Protein AF-A0A7X5DEI5-F1 (afdb_monomer_lite)

Foldseek 3Di:
DVVCVPCVPVVVVVVVVVVVVVVVVVVCVVVDPVVVVADPVRNCPVVVVVCVVPVD

Structure (mmCIF, N/CA/C/O backbone):
data_AF-A0A7X5DEI5-F1
#
_entry.id   AF-A0A7X5DEI5-F1
#
loop_
_atom_site.group_PDB
_atom_site.id
_atom_site.type_symbol
_atom_site.label_atom_id
_atom_site.label_alt_id
_atom_site.label_comp_id
_atom_site.label_asym_id
_atom_site.label_entity_id
_atom_site.label_seq_id
_atom_site.pdbx_PDB_ins_code
_atom_site.Cartn_x
_atom_site.Cartn_y
_atom_site.Cartn_z
_atom_site.occupancy
_atom_site.B_iso_or_equiv
_atom_site.auth_seq_id
_atom_site.auth_comp_id
_atom_site.auth_asym_id
_atom_site.auth_atom_id
_atom_site.pdbx_PDB_model_num
ATOM 1 N N . MET A 1 1 ? -9.004 -1.791 23.621 1.00 62.09 1 MET A N 1
ATOM 2 C CA . MET A 1 1 ? -8.856 -0.598 22.758 1.00 62.09 1 MET A CA 1
ATOM 3 C C . MET A 1 1 ? -10.203 0.092 22.612 1.00 62.09 1 MET A C 1
ATOM 5 O O . MET A 1 1 ? -11.139 -0.527 22.123 1.00 62.09 1 MET A O 1
ATOM 9 N N . GLU A 1 2 ? -10.313 1.346 23.047 1.00 69.75 2 GLU A N 1
ATOM 10 C CA . GLU A 1 2 ? -11.545 2.151 22.939 1.00 69.75 2 GLU A CA 1
ATOM 11 C C . GLU A 1 2 ? -12.014 2.354 21.482 1.00 69.75 2 GLU A C 1
ATOM 13 O O 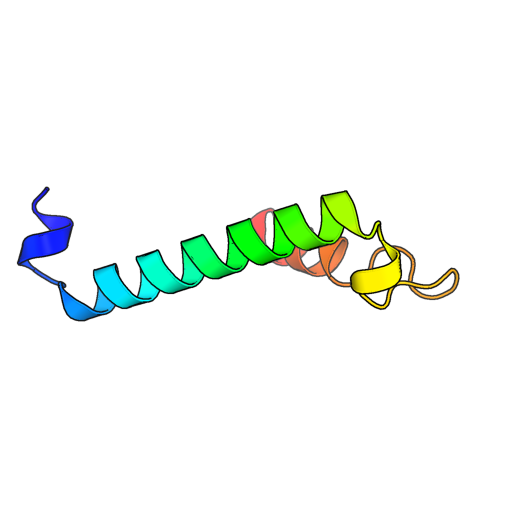. GLU A 1 2 ? -13.210 2.478 21.223 1.00 69.75 2 GLU A O 1
ATOM 18 N N . LEU A 1 3 ? -11.086 2.273 20.519 1.00 66.50 3 LEU A N 1
ATOM 19 C CA . LEU A 1 3 ? -11.344 2.362 19.078 1.00 66.50 3 LEU A CA 1
ATOM 20 C C . LEU A 1 3 ? -12.427 1.374 18.601 1.00 66.50 3 LEU A C 1
ATOM 22 O O . LEU A 1 3 ? -13.393 1.777 17.955 1.00 66.50 3 LEU A O 1
ATOM 26 N N . PHE A 1 4 ? -12.317 0.101 19.000 1.00 72.25 4 PHE A N 1
ATOM 27 C CA . PHE A 1 4 ? -13.266 -0.949 18.615 1.00 72.25 4 PHE A CA 1
ATOM 28 C C . PHE A 1 4 ? -14.622 -0.828 19.308 1.00 72.25 4 PHE A C 1
ATOM 30 O O . PHE A 1 4 ? -15.574 -1.454 18.866 1.00 72.25 4 PHE A O 1
ATOM 37 N N . LYS A 1 5 ? -14.746 -0.080 20.409 1.00 71.25 5 LYS A N 1
ATOM 38 C CA . LYS A 1 5 ? -16.021 0.033 21.133 1.00 71.25 5 LYS A CA 1
ATOM 39 C C . LYS A 1 5 ? -16.911 1.119 20.540 1.00 71.25 5 LYS A C 1
ATOM 41 O O . LYS A 1 5 ? -18.113 0.902 20.424 1.00 71.25 5 LYS A O 1
ATOM 46 N N . ARG A 1 6 ? -16.311 2.249 20.149 1.00 80.06 6 ARG A N 1
ATOM 47 C CA . ARG A 1 6 ? -17.018 3.438 19.656 1.00 80.06 6 ARG A CA 1
ATOM 48 C C . ARG A 1 6 ? -17.417 3.327 18.182 1.00 80.06 6 ARG A C 1
ATOM 50 O O . ARG A 1 6 ? -18.556 3.629 17.858 1.00 80.06 6 ARG A O 1
ATOM 57 N N . ASN A 1 7 ? -16.534 2.809 17.319 1.00 88.44 7 ASN A N 1
ATOM 58 C CA . ASN A 1 7 ? -16.731 2.814 15.860 1.00 88.44 7 ASN A CA 1
ATOM 59 C C . ASN A 1 7 ? -16.591 1.418 15.223 1.00 88.44 7 ASN A C 1
ATOM 61 O O . ASN A 1 7 ? -15.922 1.261 14.204 1.00 88.44 7 ASN A O 1
ATOM 65 N N . LYS A 1 8 ? -17.246 0.404 15.808 1.00 87.44 8 LYS A N 1
ATOM 66 C CA . LYS A 1 8 ? -17.151 -1.021 15.415 1.00 87.44 8 LYS A CA 1
ATOM 67 C C . LYS A 1 8 ? -17.161 -1.257 13.902 1.00 87.44 8 LYS A C 1
ATOM 69 O O . LYS A 1 8 ? -16.260 -1.905 13.381 1.00 87.44 8 LYS A O 1
ATOM 74 N N . ALA A 1 9 ? -18.165 -0.716 13.211 1.00 91.44 9 ALA A N 1
ATOM 75 C CA . ALA A 1 9 ? -18.340 -0.918 11.776 1.00 91.44 9 ALA A CA 1
ATOM 76 C C . ALA A 1 9 ? -17.193 -0.298 10.964 1.00 91.44 9 ALA A C 1
ATOM 78 O O . ALA A 1 9 ? -16.593 -0.974 10.135 1.00 91.44 9 ALA A O 1
ATOM 79 N N . ALA A 1 10 ? -16.833 0.956 11.249 1.00 93.19 10 ALA A N 1
ATOM 80 C CA . ALA A 1 10 ? -15.742 1.632 10.550 1.00 93.19 10 ALA A CA 1
ATOM 81 C C . ALA A 1 10 ? -14.399 0.931 10.790 1.00 93.19 10 ALA A C 1
ATOM 83 O O . ALA A 1 10 ? -13.626 0.737 9.856 1.00 93.19 10 ALA A O 1
ATOM 84 N N . THR A 1 11 ? -14.131 0.492 12.023 1.00 93.38 11 THR A N 1
ATOM 85 C CA . THR A 1 11 ? -12.900 -0.241 12.325 1.00 93.38 11 THR A CA 1
ATOM 86 C C . THR A 1 11 ? -12.850 -1.594 11.617 1.00 93.38 11 THR A C 1
ATOM 88 O O . THR A 1 11 ? -11.794 -1.962 11.111 1.00 93.38 11 THR A O 1
ATOM 91 N N . ALA A 1 12 ? -13.973 -2.313 11.524 1.00 93.38 12 ALA A N 1
ATOM 92 C CA . ALA A 1 12 ? -14.042 -3.562 10.769 1.00 93.38 12 ALA A CA 1
ATOM 93 C C . ALA A 1 12 ? -13.776 -3.340 9.271 1.00 93.38 12 ALA A C 1
ATOM 95 O O . ALA A 1 12 ? -12.981 -4.066 8.681 1.00 93.38 12 ALA A O 1
ATOM 96 N N . VAL A 1 13 ? -14.372 -2.303 8.673 1.00 95.69 13 VAL A N 1
ATOM 97 C CA . VAL A 1 13 ? -14.138 -1.944 7.263 1.00 95.69 13 VAL A CA 1
ATOM 98 C C . VAL A 1 13 ? -12.666 -1.619 7.017 1.00 95.69 13 VAL A C 1
ATOM 100 O O . VAL A 1 13 ? -12.066 -2.168 6.097 1.00 95.69 13 VAL A O 1
ATOM 103 N N . LEU A 1 14 ? -12.055 -0.782 7.859 1.00 95.31 14 LEU A N 1
ATOM 104 C CA . LEU A 1 14 ? -10.640 -0.431 7.720 1.00 95.31 14 LEU A CA 1
ATOM 105 C C . LEU A 1 14 ? -9.719 -1.646 7.901 1.00 95.31 14 LEU A C 1
ATOM 107 O O . LEU A 1 14 ? -8.730 -1.764 7.184 1.00 95.31 14 LEU A O 1
ATOM 111 N N . ALA A 1 15 ? -10.055 -2.571 8.805 1.00 95.50 15 ALA A N 1
ATOM 112 C CA . ALA A 1 15 ? -9.304 -3.812 8.979 1.00 95.50 15 ALA A CA 1
ATOM 113 C C . ALA A 1 15 ? -9.371 -4.702 7.727 1.00 95.50 15 ALA A C 1
ATOM 115 O O . ALA A 1 15 ? -8.342 -5.197 7.274 1.00 95.50 15 ALA A O 1
ATOM 116 N N . VAL A 1 16 ? -10.558 -4.854 7.128 1.00 97.62 16 VAL A N 1
ATOM 117 C CA . VAL A 1 16 ? -10.720 -5.600 5.869 1.00 97.62 16 VAL A CA 1
ATOM 118 C C . VAL A 1 16 ? -9.917 -4.945 4.745 1.00 97.62 16 VAL A C 1
ATOM 120 O O . VAL A 1 16 ? -9.185 -5.638 4.042 1.00 97.62 16 VAL A O 1
ATOM 123 N N . LEU A 1 17 ? -9.988 -3.618 4.604 1.00 98.06 17 LEU A N 1
ATOM 124 C CA . LEU A 1 17 ? -9.220 -2.885 3.592 1.00 98.06 17 LEU A CA 1
ATOM 125 C C . LEU A 1 17 ? -7.706 -3.050 3.784 1.00 98.06 17 LEU A C 1
ATOM 127 O O . LEU A 1 17 ? -6.991 -3.274 2.809 1.00 98.06 17 LEU A O 1
ATOM 131 N N . ALA A 1 18 ? -7.218 -3.009 5.027 1.00 97.62 18 ALA A N 1
ATOM 132 C CA . ALA A 1 18 ? -5.812 -3.263 5.331 1.00 97.62 18 ALA A CA 1
ATOM 133 C C . ALA A 1 18 ? -5.389 -4.683 4.920 1.00 97.62 18 ALA A C 1
ATOM 135 O O . ALA A 1 18 ? -4.357 -4.852 4.271 1.00 97.62 18 ALA A O 1
ATOM 136 N N . CYS A 1 19 ? -6.203 -5.701 5.224 1.00 98.44 19 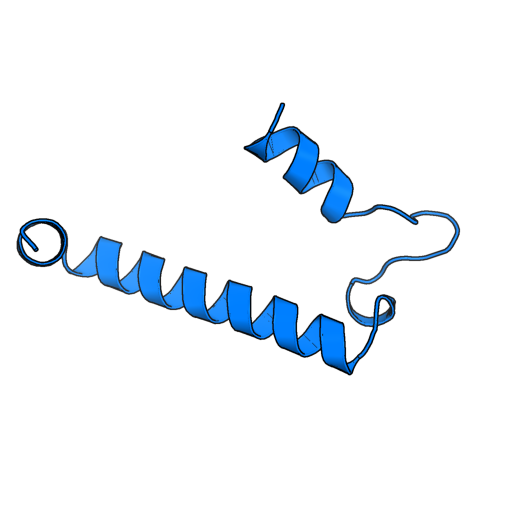CYS A N 1
ATOM 137 C CA . CYS A 1 19 ? -5.941 -7.078 4.801 1.00 98.44 19 CYS A CA 1
ATOM 138 C C . CYS A 1 19 ? -5.918 -7.226 3.273 1.00 98.44 19 CYS A C 1
ATOM 140 O O . CYS A 1 19 ? -5.042 -7.912 2.750 1.00 98.44 19 CYS A O 1
ATOM 142 N N . VAL A 1 20 ? -6.828 -6.563 2.551 1.00 98.38 20 VAL A N 1
ATOM 143 C CA . VAL A 1 20 ? -6.823 -6.543 1.078 1.00 98.38 20 VAL A CA 1
ATOM 144 C C . VAL A 1 20 ? -5.542 -5.897 0.547 1.00 98.38 20 VAL A C 1
ATOM 146 O O . VAL A 1 20 ? -4.918 -6.453 -0.354 1.00 98.38 20 VAL A O 1
ATOM 149 N N . GLY A 1 21 ? -5.106 -4.776 1.130 1.00 97.12 21 GLY A N 1
ATOM 150 C CA . GLY A 1 21 ? -3.857 -4.109 0.752 1.00 97.12 21 GLY A CA 1
ATOM 151 C C . GLY A 1 21 ? -2.626 -5.001 0.939 1.00 97.12 21 GLY A C 1
ATOM 152 O O . GLY A 1 21 ? -1.807 -5.126 0.030 1.00 97.12 21 GLY A O 1
ATOM 153 N N . VAL A 1 22 ? -2.528 -5.690 2.081 1.00 98.44 22 VAL A N 1
ATOM 154 C CA . VAL A 1 22 ? -1.454 -6.666 2.340 1.00 98.44 22 VAL A CA 1
ATOM 155 C C . VAL A 1 22 ? -1.524 -7.840 1.359 1.00 98.44 22 VAL A C 1
ATOM 157 O O . VAL A 1 22 ? -0.498 -8.248 0.821 1.00 98.44 22 VAL A O 1
ATOM 160 N N . GLY A 1 23 ? -2.722 -8.359 1.082 1.00 98.38 23 GLY A N 1
ATOM 161 C CA . GLY A 1 23 ? -2.922 -9.427 0.103 1.00 98.38 23 GLY A CA 1
ATOM 162 C C . GLY A 1 23 ? -2.468 -9.030 -1.303 1.00 98.38 23 GLY A C 1
ATOM 163 O O . GLY A 1 23 ? -1.754 -9.792 -1.953 1.00 98.38 23 GLY A O 1
ATOM 164 N N . ALA A 1 24 ? -2.811 -7.819 -1.750 1.00 97.50 24 ALA A N 1
ATOM 165 C CA . ALA A 1 24 ? -2.370 -7.280 -3.034 1.00 97.50 24 ALA A CA 1
ATOM 166 C C . ALA A 1 24 ? -0.841 -7.120 -3.099 1.00 97.50 24 ALA A C 1
ATOM 168 O 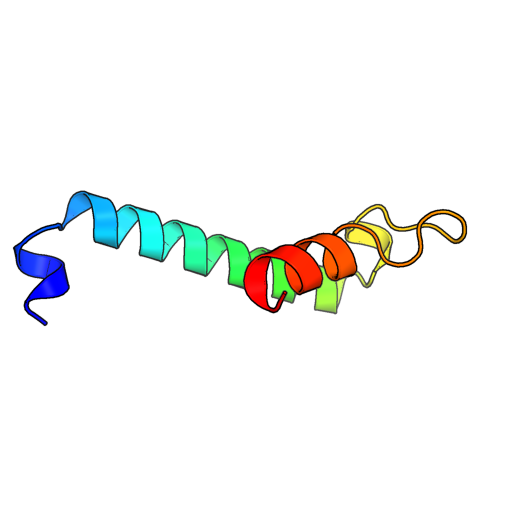O . ALA A 1 24 ? -0.231 -7.468 -4.109 1.00 97.50 24 ALA A O 1
ATOM 169 N N . TRP A 1 25 ? -0.211 -6.661 -2.012 1.00 96.75 25 TRP A N 1
ATOM 170 C CA . TRP A 1 25 ? 1.248 -6.563 -1.915 1.00 96.75 25 TRP A CA 1
ATOM 171 C C . TRP A 1 25 ? 1.927 -7.933 -2.034 1.00 96.75 25 TRP A C 1
ATOM 173 O O . TRP A 1 25 ? 2.843 -8.093 -2.840 1.00 96.75 25 TRP A O 1
ATOM 183 N N . ILE A 1 26 ? 1.442 -8.943 -1.304 1.00 98.44 26 ILE A N 1
ATOM 184 C CA . ILE A 1 26 ? 1.963 -10.317 -1.386 1.00 98.44 26 ILE A CA 1
ATOM 185 C C . ILE A 1 26 ? 1.790 -10.879 -2.801 1.00 98.44 26 ILE A C 1
ATOM 187 O O . ILE A 1 26 ? 2.747 -11.396 -3.375 1.00 98.44 26 ILE A O 1
ATOM 191 N N . TYR A 1 27 ? 0.596 -10.745 -3.386 1.00 98.19 27 TYR A N 1
ATOM 192 C CA . TYR A 1 27 ? 0.319 -11.193 -4.753 1.00 98.19 27 TYR A CA 1
ATOM 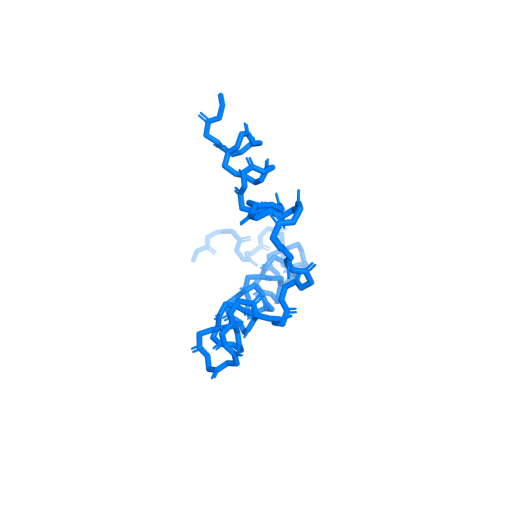193 C C . TYR A 1 27 ? 1.305 -10.589 -5.757 1.00 98.19 27 TYR A C 1
ATOM 195 O O . TYR A 1 27 ? 1.836 -11.283 -6.624 1.00 98.19 27 TYR A O 1
ATOM 203 N N . GLN A 1 28 ? 1.614 -9.307 -5.595 1.00 97.38 28 GLN A N 1
ATOM 204 C CA . GLN A 1 28 ? 2.562 -8.620 -6.452 1.00 97.38 28 GLN A CA 1
ATOM 205 C C . GLN A 1 28 ? 4.020 -9.040 -6.222 1.00 97.38 28 GLN A C 1
ATOM 207 O O . GLN A 1 28 ? 4.792 -9.089 -7.177 1.00 97.38 28 GLN A O 1
ATOM 212 N N . LEU A 1 29 ? 4.418 -9.379 -4.993 1.00 97.19 29 LEU A N 1
ATOM 213 C CA . LEU A 1 29 ? 5.739 -9.964 -4.734 1.00 97.19 29 LEU A CA 1
ATOM 214 C C . LEU A 1 29 ? 5.895 -11.339 -5.396 1.00 97.19 29 LEU A C 1
ATOM 216 O O . LEU A 1 29 ? 6.973 -11.662 -5.883 1.00 97.19 29 LEU A O 1
ATOM 220 N N . MET A 1 30 ? 4.820 -12.128 -5.445 1.00 98.19 30 MET A N 1
ATOM 221 C CA . MET A 1 30 ? 4.824 -13.453 -6.070 1.00 98.19 30 MET A CA 1
ATOM 222 C C . MET A 1 30 ? 4.802 -13.387 -7.604 1.00 98.19 30 MET A C 1
ATOM 224 O O . MET A 1 30 ? 5.520 -14.135 -8.259 1.00 98.19 30 MET A O 1
ATOM 228 N N . GLY A 1 31 ? 3.968 -12.514 -8.179 1.00 96.44 31 GLY A N 1
ATOM 229 C CA . GLY A 1 31 ? 3.767 -12.390 -9.630 1.00 96.44 31 GLY A CA 1
ATOM 230 C C . GLY A 1 31 ? 4.675 -11.372 -10.329 1.00 96.44 31 GLY A C 1
ATOM 231 O O . GLY A 1 31 ? 4.650 -11.265 -11.555 1.00 96.44 31 GLY A O 1
ATOM 232 N N . GLY A 1 32 ? 5.467 -10.612 -9.570 1.00 95.31 32 GLY A N 1
ATOM 233 C CA . GLY A 1 32 ? 6.294 -9.522 -10.080 1.00 95.31 32 GLY A CA 1
ATOM 234 C C . GLY A 1 32 ? 5.490 -8.292 -10.518 1.00 95.31 32 GLY A C 1
ATOM 235 O O . GLY A 1 32 ? 4.265 -8.238 -10.432 1.00 95.31 32 GLY A O 1
ATOM 236 N N . LEU A 1 33 ? 6.191 -7.274 -11.026 1.00 93.75 33 LEU A N 1
ATOM 237 C CA . LEU A 1 33 ? 5.591 -5.981 -11.394 1.00 93.75 33 LEU A CA 1
ATOM 238 C C . LEU A 1 33 ? 4.599 -6.053 -12.567 1.00 93.75 33 LEU A C 1
ATOM 240 O O . LEU A 1 33 ? 3.827 -5.123 -12.771 1.00 93.75 33 LEU A O 1
ATOM 244 N N . ALA A 1 34 ? 4.570 -7.152 -13.322 1.00 92.56 34 ALA A N 1
ATOM 245 C CA . ALA A 1 34 ? 3.628 -7.318 -14.427 1.00 92.56 34 ALA A CA 1
ATOM 246 C C . ALA A 1 34 ? 2.159 -7.268 -13.961 1.00 92.56 34 ALA A C 1
ATOM 248 O O . ALA A 1 34 ? 1.297 -6.785 -14.694 1.00 92.56 34 ALA A O 1
ATOM 249 N N . VAL A 1 35 ? 1.864 -7.700 -12.726 1.00 96.12 35 VAL A N 1
ATOM 250 C CA . VAL A 1 35 ? 0.482 -7.733 -12.213 1.00 96.12 35 VAL A CA 1
ATOM 251 C C . VAL A 1 35 ? -0.083 -6.351 -11.882 1.00 96.12 35 VAL A C 1
ATOM 253 O O . VAL A 1 35 ? -1.286 -6.217 -11.677 1.00 96.12 35 VAL A O 1
ATOM 256 N N . THR A 1 36 ? 0.756 -5.315 -11.835 1.00 94.56 36 THR A N 1
ATOM 257 C CA . THR A 1 36 ? 0.315 -3.940 -11.567 1.00 94.56 36 THR A CA 1
ATOM 258 C C . THR A 1 36 ? -0.121 -3.203 -12.834 1.00 94.56 36 THR A C 1
ATOM 260 O O . THR A 1 36 ? -0.481 -2.031 -12.754 1.00 94.56 36 THR A O 1
ATOM 263 N N . GLY A 1 37 ? -0.010 -3.831 -14.011 1.00 93.38 37 GLY A N 1
ATOM 264 C CA . GLY A 1 37 ? -0.239 -3.176 -15.301 1.00 93.38 37 GLY A CA 1
ATOM 265 C C . GLY A 1 37 ? 0.847 -2.165 -15.691 1.00 93.38 37 GLY A C 1
ATOM 266 O O . GLY A 1 37 ? 0.620 -1.340 -16.575 1.00 93.38 37 GLY A O 1
ATOM 267 N N . MET A 1 38 ? 2.017 -2.199 -15.040 1.00 95.44 38 MET A N 1
ATOM 268 C CA . MET A 1 38 ? 3.146 -1.352 -15.434 1.00 95.44 38 MET A CA 1
ATOM 269 C C . MET A 1 38 ? 3.763 -1.833 -16.748 1.00 95.44 38 MET A C 1
ATOM 271 O O . MET A 1 38 ? 3.763 -3.018 -17.077 1.00 95.44 38 MET A O 1
ATOM 275 N N . SER A 1 39 ? 4.300 -0.879 -17.504 1.00 94.19 39 SER A N 1
ATOM 276 C CA . SER A 1 39 ? 4.979 -1.112 -18.778 1.00 94.19 39 SER A CA 1
ATOM 277 C C . SER A 1 39 ? 6.225 -0.237 -18.871 1.00 94.19 39 SER A C 1
ATOM 279 O O . SER A 1 39 ? 6.440 0.639 -18.038 1.00 94.19 39 SER A O 1
ATOM 281 N N . ASN A 1 40 ? 7.032 -0.405 -19.917 1.00 93.56 40 ASN A N 1
ATOM 282 C CA . ASN A 1 40 ? 8.205 0.453 -20.111 1.00 93.56 40 ASN A CA 1
ATOM 283 C C . ASN A 1 40 ? 7.831 1.933 -20.325 1.00 93.56 40 ASN A C 1
ATOM 285 O O . ASN A 1 40 ? 8.596 2.810 -19.938 1.00 93.56 40 ASN A O 1
ATOM 289 N N . GLY A 1 41 ? 6.656 2.218 -20.904 1.00 95.31 41 GLY A N 1
ATOM 290 C CA . GLY A 1 41 ? 6.150 3.588 -21.061 1.00 95.31 41 GLY A CA 1
ATOM 291 C C . GLY A 1 41 ? 5.555 4.171 -19.775 1.00 95.31 41 GLY A C 1
ATOM 292 O O . GLY A 1 41 ? 5.591 5.381 -19.574 1.00 95.31 41 GLY A O 1
ATOM 293 N N . VAL A 1 42 ? 5.039 3.315 -18.886 1.00 93.31 42 VAL A N 1
ATOM 294 C CA . VAL A 1 42 ? 4.475 3.690 -17.580 1.00 93.31 42 VAL A CA 1
ATOM 295 C C . VAL A 1 42 ? 5.143 2.835 -16.509 1.00 93.31 42 VAL A C 1
ATOM 297 O O . VAL A 1 42 ? 4.594 1.833 -16.049 1.00 93.31 42 VAL A O 1
ATOM 300 N N . SER A 1 43 ? 6.368 3.218 -16.156 1.00 92.31 43 SER A N 1
ATOM 301 C CA . SER A 1 43 ? 7.265 2.397 -15.338 1.00 92.31 43 SER A CA 1
ATOM 302 C C . SER A 1 43 ? 7.066 2.571 -13.834 1.00 92.31 43 SER A C 1
ATOM 304 O O . SER A 1 43 ? 7.551 1.751 -13.061 1.00 92.31 43 SER A O 1
ATOM 306 N N . TRP A 1 44 ? 6.412 3.656 -13.410 1.00 93.81 44 TRP A N 1
ATOM 307 C CA . TRP A 1 44 ? 6.238 4.000 -11.992 1.00 93.81 44 TRP A CA 1
ATOM 308 C C . TRP A 1 44 ? 4.773 3.896 -11.544 1.00 93.81 44 TRP A C 1
ATOM 310 O O . TRP A 1 44 ? 4.506 3.551 -10.397 1.00 93.81 44 TRP A O 1
ATOM 320 N N . GLY A 1 45 ? 3.817 4.146 -12.448 1.00 92.75 45 GLY A N 1
ATOM 321 C CA . GLY A 1 45 ? 2.386 3.893 -12.245 1.00 92.75 45 GLY A CA 1
ATOM 322 C C . GLY A 1 45 ? 1.846 4.336 -10.879 1.00 92.75 45 GLY A C 1
ATOM 323 O O . GLY A 1 45 ? 2.096 5.448 -10.419 1.00 92.75 45 GLY A O 1
ATOM 324 N N . ALA A 1 46 ? 1.120 3.436 -10.213 1.00 92.88 46 ALA A N 1
ATOM 325 C CA . ALA A 1 46 ? 0.507 3.705 -8.914 1.00 92.88 46 ALA A CA 1
ATOM 326 C C . ALA A 1 46 ? 1.525 3.967 -7.787 1.00 92.88 46 ALA A C 1
ATOM 328 O O . ALA A 1 46 ? 1.179 4.646 -6.822 1.00 92.88 46 ALA A O 1
ATOM 329 N N . TYR A 1 47 ? 2.769 3.484 -7.894 1.00 94.25 47 TYR A N 1
ATOM 330 C CA . TYR A 1 47 ? 3.782 3.685 -6.853 1.00 94.25 47 TYR A CA 1
ATOM 331 C C . TYR A 1 47 ? 4.080 5.156 -6.631 1.00 94.25 47 TYR A C 1
ATOM 333 O O . TYR A 1 47 ? 4.035 5.625 -5.495 1.00 94.25 47 TYR A O 1
ATOM 341 N N . ILE A 1 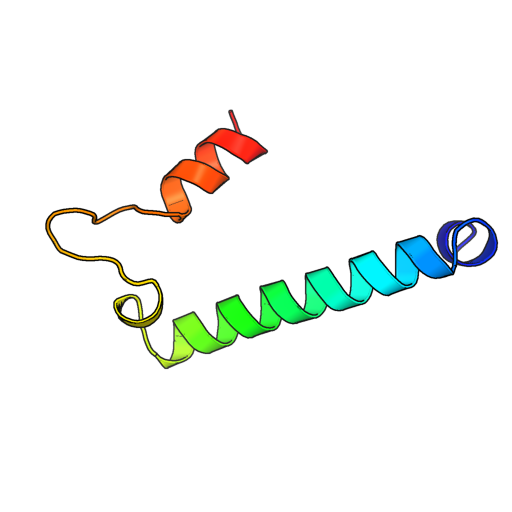48 ? 4.348 5.891 -7.714 1.00 95.12 48 ILE A N 1
ATOM 342 C CA . ILE A 1 48 ? 4.657 7.313 -7.595 1.00 95.12 48 ILE A CA 1
ATOM 343 C C . ILE A 1 48 ? 3.419 8.120 -7.217 1.00 95.12 48 ILE A C 1
ATOM 345 O O . ILE A 1 48 ? 3.520 9.016 -6.388 1.00 95.12 48 ILE A O 1
ATOM 349 N N . THR A 1 49 ? 2.237 7.761 -7.731 1.00 95.00 49 THR A N 1
ATOM 350 C CA . THR A 1 49 ? 0.986 8.428 -7.347 1.00 95.00 49 THR A CA 1
ATOM 351 C C . THR A 1 49 ? 0.718 8.293 -5.849 1.00 95.00 49 THR A C 1
ATOM 353 O O . THR A 1 49 ? 0.410 9.285 -5.196 1.00 95.00 49 THR A O 1
ATOM 356 N N . MET A 1 50 ? 0.862 7.090 -5.284 1.00 95.06 50 MET A N 1
ATOM 357 C CA . MET A 1 50 ? 0.647 6.862 -3.852 1.00 95.06 50 MET A CA 1
ATOM 358 C C . MET A 1 50 ? 1.761 7.471 -3.000 1.00 95.06 50 MET A C 1
ATOM 360 O O . MET A 1 50 ? 1.467 8.020 -1.943 1.00 95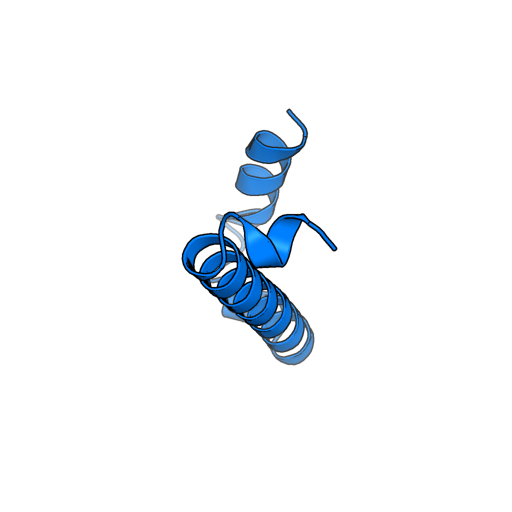.06 50 MET A O 1
ATOM 364 N N . PHE A 1 51 ? 3.015 7.434 -3.462 1.00 94.94 51 PHE A N 1
ATOM 365 C CA . PHE A 1 51 ? 4.115 8.138 -2.803 1.00 94.94 51 PHE A CA 1
ATOM 366 C C . PHE A 1 51 ? 3.817 9.636 -2.702 1.00 94.94 51 PHE A C 1
ATOM 368 O O . PHE A 1 51 ? 3.827 10.183 -1.607 1.00 94.94 51 PHE A O 1
ATOM 375 N N . MET A 1 52 ? 3.461 10.285 -3.812 1.00 96.81 52 MET A N 1
ATOM 376 C CA . MET A 1 52 ? 3.120 11.710 -3.810 1.00 96.81 52 MET A CA 1
ATOM 377 C C . MET A 1 52 ? 1.880 12.012 -2.959 1.00 96.81 52 MET A C 1
ATOM 379 O O . MET A 1 52 ? 1.840 13.042 -2.303 1.00 96.81 52 MET A O 1
ATOM 383 N N . PHE A 1 53 ? 0.877 11.128 -2.944 1.00 95.62 53 PHE A N 1
ATOM 384 C CA . PHE A 1 53 ? -0.349 11.337 -2.169 1.00 95.62 53 PHE A CA 1
ATOM 385 C C . PHE A 1 53 ? -0.148 11.202 -0.652 1.00 95.62 53 PHE A C 1
ATOM 387 O O . PHE A 1 53 ? -0.730 11.971 0.106 1.00 95.62 53 PHE A O 1
ATOM 394 N N . PHE A 1 54 ? 0.642 10.223 -0.198 1.00 94.81 54 PHE A N 1
ATOM 395 C CA . PHE A 1 54 ? 0.826 9.948 1.233 1.00 94.81 54 PHE A CA 1
ATOM 396 C C . PHE A 1 54 ? 2.069 10.600 1.850 1.00 94.81 54 PHE A C 1
ATOM 398 O O . PHE A 1 54 ? 2.106 10.756 3.069 1.00 94.81 54 PHE A O 1
ATOM 405 N N . VAL A 1 55 ? 3.088 10.931 1.049 1.00 93.31 55 VAL A N 1
ATOM 406 C CA . VAL A 1 55 ? 4.362 11.512 1.521 1.00 93.31 55 VAL A CA 1
ATOM 407 C C . VAL A 1 55 ? 4.500 12.996 1.168 1.00 93.31 55 VAL A C 1
ATOM 409 O O . VAL A 1 55 ? 5.277 13.677 1.833 1.00 93.31 55 VAL A O 1
ATOM 412 N N . GLY A 1 56 ? 3.804 13.466 0.124 1.00 77.19 56 GLY A N 1
ATOM 413 C CA . GLY A 1 56 ? 3.946 14.814 -0.442 1.00 77.19 56 GLY A CA 1
ATOM 414 C C . GLY A 1 56 ? 3.747 15.967 0.532 1.00 77.19 56 GLY A C 1
ATOM 415 O O . GLY A 1 56 ? 3.011 15.806 1.531 1.00 77.19 56 GLY A O 1
#

Sequence (56 aa):
MELFKRNKAATAVLAVLACVGVGAWIYQLMGGLAVTGMSNGVSWGAYITMFMFFVG

pLDDT: mean 92.16, std 8.45, range [62.09, 98.44]

Radius of gyration: 15.54 Å; chains: 1; bounding box: 26×28×44 Å

Secondary structure (DSSP, 8-state):
-THHHH-HHHHHHHHHHHHHHHHHHHHHHHH-GGGGT--SSSSSHHHHHHHHHHH-